Protein AF-A0A842UIV6-F1 (afdb_monomer_lite)

Secondary structure (DSSP, 8-state):
--------HHHHHHHHHHHHHHHHHHHT-HHHHTHHHHSTT--TTHHHHHHHHHHHHHHHH--SSTT----TT-TTS-HHHHHHHHHHHHHHHHHHHHH-TT--TT---PPPPP-SSSPPPP--PPPGGGGGS----------

pLDDT: mean 80.07, std 16.46, range [37.44, 96.88]

Radius of gyration: 20.42 Å; chains: 1; bounding box: 39×42×73 Å

Foldseek 3Di:
DDDDDDDDLVVLVVLLLVLLCLLCLLFLNNVVRCCPPPCPPPPPPVPVVLVVSLVSSCVNQVDPDSPGTHDSLDPSRDLSSLVSVLQSQQSVLVSLCVVCVVDDPPRDNPDDDRRHPDDRDDDDDDDPVVVPDDPDPPDPDDD

Sequence (143 aa):
MKYEVHVTEEQLSLLTKALELWGRLCMGQIEEAALPEIFVDRLDDFAQTKEELRRLVSLMTGMDSPTASHGIRSDKVHPSGRVAWDMYKAFLHRLSWDRNPEGGVANCFDRPFPISDRPLPTIKKASDDEQSEELPERRRASY

Structure (mmCIF, N/CA/C/O backbone):
data_AF-A0A842UIV6-F1
#
_entry.id   AF-A0A842UIV6-F1
#
loop_
_atom_site.group_PDB
_atom_site.id
_atom_site.type_symbol
_atom_site.label_atom_id
_atom_site.label_alt_id
_atom_site.label_comp_id
_atom_site.label_asym_id
_atom_site.label_entity_id
_atom_site.label_seq_id
_atom_site.pdbx_PDB_ins_code
_atom_site.Cartn_x
_atom_site.Cartn_y
_atom_site.Cartn_z
_atom_site.occupancy
_atom_site.B_iso_or_equiv
_atom_site.auth_seq_id
_atom_site.auth_comp_id
_atom_site.auth_asym_id
_atom_site.auth_atom_id
_atom_site.pdbx_PDB_model_num
ATOM 1 N N . MET A 1 1 ? -10.521 -16.053 -12.249 1.00 86.88 1 MET A N 1
ATOM 2 C CA . MET A 1 1 ? -10.132 -15.285 -13.452 1.00 86.88 1 MET A CA 1
ATOM 3 C C . MET A 1 1 ? -8.826 -14.562 -13.156 1.00 86.88 1 MET A C 1
ATOM 5 O O . MET A 1 1 ? -8.625 -14.201 -12.002 1.00 86.88 1 MET A O 1
ATOM 9 N N . LYS A 1 2 ? -7.930 -14.423 -14.136 1.00 89.69 2 LYS A N 1
ATOM 10 C CA . LYS A 1 2 ? -6.656 -13.696 -14.008 1.00 89.69 2 LYS A CA 1
ATOM 11 C C . LYS A 1 2 ? -6.615 -12.605 -15.078 1.00 89.69 2 LYS A C 1
ATOM 13 O O . LYS A 1 2 ? -7.211 -12.799 -16.133 1.00 89.69 2 LYS A O 1
ATOM 18 N N . TYR A 1 3 ? -5.939 -11.503 -14.782 1.00 93.50 3 TYR A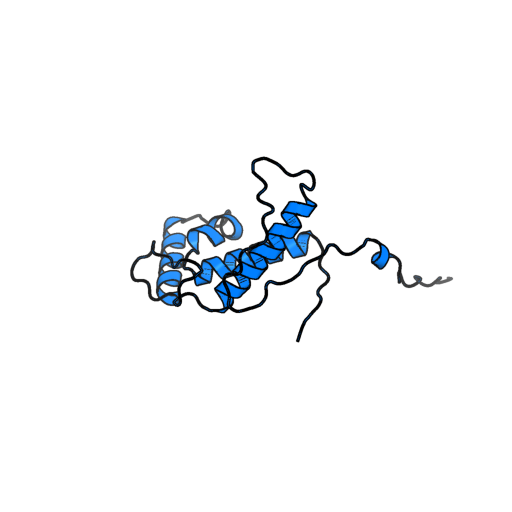 N 1
ATOM 19 C CA . TYR A 1 3 ? -5.786 -10.358 -15.675 1.00 93.50 3 TYR A CA 1
ATOM 20 C C . TYR A 1 3 ? -4.300 -10.054 -15.851 1.00 93.50 3 TYR A C 1
ATOM 22 O O . TYR A 1 3 ? -3.522 -10.264 -14.918 1.00 93.50 3 TYR A O 1
ATOM 30 N N . GLU A 1 4 ? -3.939 -9.557 -17.027 1.00 93.56 4 GLU A N 1
ATOM 31 C CA . GLU A 1 4 ? -2.611 -9.043 -17.350 1.00 93.56 4 GLU A CA 1
ATOM 32 C C . GLU A 1 4 ? -2.728 -7.546 -17.633 1.00 93.56 4 GLU A C 1
ATOM 34 O O . GLU A 1 4 ? -3.702 -7.097 -18.239 1.00 93.56 4 GLU A O 1
ATOM 39 N N . VAL A 1 5 ? -1.782 -6.768 -17.111 1.00 92.31 5 VAL A N 1
ATOM 40 C CA . VAL A 1 5 ? -1.790 -5.308 -17.204 1.00 92.31 5 VAL A CA 1
ATOM 41 C C . VAL A 1 5 ? -0.382 -4.852 -17.558 1.00 92.31 5 VAL A C 1
ATOM 43 O O . VAL A 1 5 ? 0.565 -5.170 -16.840 1.00 92.31 5 VAL A O 1
ATOM 46 N N . HIS A 1 6 ? -0.264 -4.083 -18.637 1.00 94.56 6 HIS A N 1
ATOM 47 C CA . HIS A 1 6 ? 0.986 -3.464 -19.065 1.00 94.56 6 HIS A CA 1
ATOM 48 C C . HIS A 1 6 ? 0.984 -2.009 -18.603 1.00 94.56 6 HIS A C 1
ATOM 50 O O . HIS A 1 6 ? 0.088 -1.239 -18.948 1.00 94.56 6 HIS A O 1
ATOM 56 N N . VAL A 1 7 ? 1.972 -1.650 -17.789 1.00 94.56 7 VAL A N 1
ATOM 57 C CA . VAL A 1 7 ? 2.156 -0.297 -17.261 1.00 94.56 7 VAL A CA 1
ATOM 58 C C . VAL A 1 7 ? 3.622 0.093 -17.342 1.00 94.56 7 VAL A C 1
ATOM 60 O O . VAL A 1 7 ? 4.505 -0.763 -17.275 1.00 94.56 7 VAL A O 1
ATOM 63 N N . THR A 1 8 ? 3.887 1.390 -17.460 1.00 95.25 8 THR A N 1
ATOM 64 C CA . THR A 1 8 ? 5.248 1.921 -17.338 1.00 95.25 8 THR A CA 1
ATOM 65 C C . THR A 1 8 ? 5.751 1.807 -15.894 1.00 95.25 8 THR A C 1
ATOM 67 O O . THR A 1 8 ? 4.964 1.637 -14.958 1.00 95.25 8 THR A O 1
ATOM 70 N N . GLU A 1 9 ? 7.064 1.947 -15.675 1.00 93.56 9 GLU A N 1
ATOM 71 C CA . GLU A 1 9 ? 7.630 1.986 -14.315 1.00 93.56 9 GLU A CA 1
ATOM 72 C C . GLU A 1 9 ? 7.015 3.116 -13.470 1.00 93.56 9 GLU A C 1
ATOM 74 O O . GLU A 1 9 ? 6.745 2.938 -12.279 1.00 93.56 9 GLU A O 1
ATOM 79 N N . GLU A 1 10 ? 6.757 4.272 -14.084 1.00 94.88 10 GLU A N 1
ATOM 80 C CA . GLU A 1 10 ? 6.135 5.421 -13.423 1.00 94.88 10 GLU A CA 1
ATOM 81 C C . GLU A 1 10 ? 4.709 5.093 -12.962 1.00 94.88 10 GLU A C 1
ATOM 83 O O . GLU A 1 10 ? 4.362 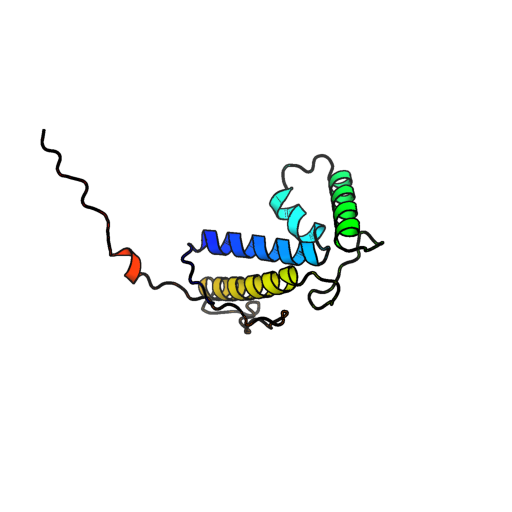5.304 -11.799 1.00 94.88 10 GLU A O 1
ATOM 88 N N . GLN A 1 11 ? 3.902 4.494 -13.841 1.00 96.44 11 GLN A N 1
ATOM 89 C CA . GLN A 1 11 ? 2.549 4.048 -13.512 1.00 96.44 11 GLN A CA 1
ATOM 90 C C . GLN A 1 11 ? 2.561 2.966 -12.424 1.00 96.44 11 GLN A C 1
ATOM 92 O O . GLN A 1 11 ? 1.762 3.028 -11.490 1.00 96.44 11 GLN A O 1
ATOM 97 N N . LEU A 1 12 ? 3.489 2.007 -12.491 1.00 95.19 12 LEU A N 1
ATOM 98 C CA . LEU A 1 12 ? 3.657 0.987 -11.455 1.00 95.19 12 LEU A CA 1
ATOM 99 C C . LEU A 1 12 ? 4.060 1.601 -10.106 1.00 95.19 12 LEU A C 1
ATOM 101 O O . LEU A 1 12 ? 3.552 1.191 -9.060 1.00 95.19 12 LEU A O 1
ATOM 105 N N . SER A 1 13 ? 4.938 2.605 -10.118 1.00 92.81 13 SER A N 1
ATOM 106 C CA . SER A 1 13 ? 5.346 3.343 -8.918 1.00 92.81 13 SER A CA 1
ATOM 107 C C . SER A 1 13 ? 4.163 4.096 -8.302 1.00 92.81 13 SER A C 1
ATOM 109 O O . SER A 1 13 ? 3.954 4.020 -7.091 1.00 92.81 13 SER A O 1
ATOM 111 N N . LEU A 1 14 ? 3.341 4.757 -9.123 1.00 93.94 14 LEU A N 1
ATOM 112 C CA . LEU A 1 14 ? 2.119 5.425 -8.671 1.00 93.94 14 LEU A CA 1
ATOM 113 C C . LEU A 1 14 ? 1.099 4.429 -8.095 1.00 93.94 14 LEU A C 1
ATOM 115 O O . LEU A 1 14 ? 0.560 4.659 -7.013 1.00 93.94 14 LEU A O 1
ATOM 119 N N . LEU A 1 15 ? 0.871 3.298 -8.772 1.00 95.19 15 LEU A N 1
ATOM 120 C CA . LEU A 1 15 ? -0.000 2.227 -8.277 1.00 95.19 15 LEU A CA 1
ATOM 121 C C . LEU A 1 15 ? 0.487 1.688 -6.930 1.00 95.19 15 LEU A C 1
ATOM 123 O O . LEU A 1 15 ? -0.318 1.480 -6.026 1.00 95.19 15 LEU A O 1
ATOM 127 N N . THR A 1 16 ? 1.798 1.506 -6.772 1.00 93.88 16 THR A N 1
ATOM 128 C CA . THR A 1 16 ? 2.412 1.040 -5.520 1.00 93.88 16 THR A CA 1
ATOM 129 C C . THR A 1 16 ? 2.089 1.989 -4.363 1.00 93.88 16 THR A C 1
ATOM 131 O O . THR A 1 16 ? 1.642 1.531 -3.312 1.00 93.88 16 THR A O 1
ATOM 134 N N . LYS A 1 17 ? 2.221 3.306 -4.572 1.00 91.50 17 LYS A N 1
ATOM 135 C CA . LYS A 1 17 ? 1.862 4.330 -3.574 1.00 91.50 17 LYS A CA 1
ATOM 136 C C . LYS A 1 17 ? 0.369 4.331 -3.246 1.00 91.50 17 LYS A C 1
ATOM 138 O O . LYS A 1 17 ? -0.007 4.348 -2.077 1.00 91.50 17 LYS A O 1
ATOM 143 N N . ALA A 1 18 ? -0.489 4.257 -4.264 1.00 92.44 18 ALA A N 1
ATOM 144 C CA . ALA A 1 18 ? -1.938 4.214 -4.075 1.00 92.44 18 ALA A CA 1
ATOM 145 C C . ALA A 1 18 ? -2.386 2.976 -3.273 1.00 92.44 18 ALA A C 1
ATOM 147 O O . ALA A 1 18 ? -3.259 3.072 -2.409 1.00 92.44 18 ALA A O 1
ATOM 148 N N . LEU A 1 19 ? -1.766 1.818 -3.523 1.00 94.94 19 LEU A N 1
ATOM 149 C CA . LEU A 1 19 ? -2.035 0.576 -2.798 1.00 94.94 19 LEU A CA 1
ATOM 150 C C . LEU A 1 19 ? -1.550 0.635 -1.344 1.00 94.94 19 LEU A C 1
ATOM 152 O O . LEU A 1 19 ? -2.269 0.177 -0.453 1.00 94.94 19 LEU A O 1
ATOM 156 N N . GLU A 1 20 ? -0.377 1.225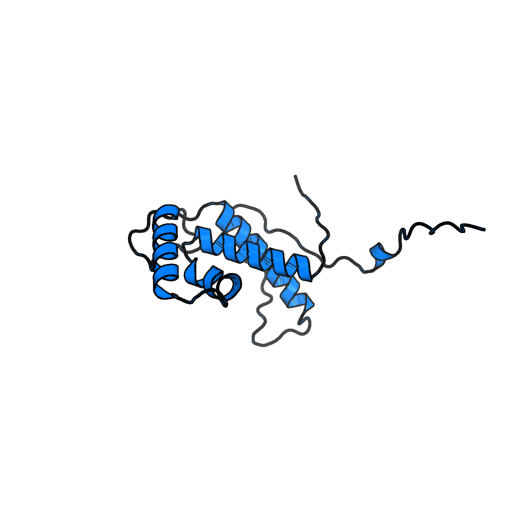 -1.088 1.00 93.06 20 GLU A N 1
ATOM 157 C CA . GLU A 1 20 ? 0.096 1.465 0.281 1.00 93.06 20 GLU A CA 1
ATOM 158 C C . GLU A 1 20 ? -0.874 2.373 1.041 1.00 93.06 20 GLU A C 1
ATOM 160 O O . GLU A 1 20 ? -1.307 2.031 2.146 1.00 93.06 20 GLU A O 1
ATOM 165 N N . LEU A 1 21 ? -1.262 3.494 0.427 1.00 90.81 21 LEU A N 1
ATOM 166 C CA . LEU A 1 21 ? -2.206 4.447 0.999 1.00 90.81 21 LEU A CA 1
ATOM 167 C C . LEU A 1 21 ? -3.536 3.775 1.345 1.00 90.81 21 LEU A C 1
ATOM 169 O O . LEU A 1 21 ? -4.038 3.941 2.455 1.00 90.81 21 LEU A O 1
ATOM 173 N N . TRP A 1 22 ? -4.088 2.979 0.428 1.00 92.06 22 TRP A N 1
ATOM 174 C CA . TRP A 1 22 ? -5.330 2.250 0.673 1.00 92.06 22 TRP A CA 1
ATOM 175 C C . TRP A 1 22 ? -5.199 1.244 1.822 1.00 92.06 22 TRP A C 1
ATOM 177 O O . TRP A 1 22 ? -6.061 1.187 2.700 1.00 92.06 22 TRP A O 1
ATOM 187 N N . GLY A 1 23 ? -4.102 0.483 1.863 1.00 93.00 23 GLY A N 1
ATOM 188 C CA . GLY A 1 23 ? -3.826 -0.438 2.964 1.00 93.00 23 GLY A CA 1
ATOM 189 C C . GLY A 1 23 ? -3.752 0.279 4.315 1.00 93.00 23 GLY A C 1
ATOM 190 O O . GLY A 1 23 ? -4.391 -0.153 5.275 1.00 93.00 23 GLY A O 1
ATOM 191 N N . ARG A 1 24 ? -3.040 1.411 4.380 1.00 90.50 24 ARG A N 1
ATOM 192 C CA . ARG A 1 24 ? -2.922 2.247 5.586 1.00 90.50 24 ARG A CA 1
ATOM 193 C C . ARG A 1 24 ? -4.242 2.878 6.000 1.00 90.50 24 ARG A C 1
ATOM 195 O O . ARG A 1 24 ? -4.559 2.876 7.187 1.00 90.50 24 ARG A O 1
ATOM 202 N N . LEU A 1 25 ? -5.047 3.333 5.047 1.00 87.88 25 LEU A N 1
ATOM 203 C CA . LEU A 1 25 ? -6.392 3.843 5.304 1.00 87.88 25 LEU A CA 1
ATOM 204 C C . LEU A 1 25 ? -7.262 2.781 5.994 1.00 87.88 25 LEU A C 1
ATOM 206 O O . LEU A 1 25 ? -7.862 3.056 7.029 1.00 87.88 25 LEU A O 1
ATOM 210 N N . CYS A 1 26 ? -7.259 1.542 5.489 1.00 90.44 26 CYS A N 1
ATOM 211 C CA . CYS A 1 26 ? -7.979 0.427 6.115 1.00 90.44 26 CYS A CA 1
ATOM 212 C C . CYS A 1 26 ? -7.438 0.033 7.504 1.00 90.44 26 CYS A C 1
ATOM 214 O O . CYS A 1 26 ? -8.150 -0.626 8.261 1.00 90.44 26 CYS A O 1
ATOM 216 N N . MET A 1 27 ? -6.199 0.404 7.840 1.00 91.25 27 MET A N 1
ATOM 217 C CA . MET A 1 27 ? -5.593 0.203 9.165 1.00 91.25 27 MET A CA 1
ATOM 218 C C . MET A 1 27 ? -5.841 1.371 10.133 1.00 91.25 27 MET A C 1
ATOM 220 O O . MET A 1 27 ? -5.507 1.257 11.312 1.00 91.25 27 MET A O 1
ATOM 224 N N . GLY A 1 28 ? -6.400 2.488 9.656 1.00 88.56 28 GLY A N 1
ATOM 225 C CA . GLY A 1 28 ? -6.507 3.735 10.418 1.00 88.56 28 GLY A CA 1
ATOM 226 C C . GLY A 1 28 ? -5.212 4.556 10.473 1.00 88.56 28 GLY A C 1
ATOM 227 O O . GLY A 1 28 ? -5.087 5.457 11.289 1.00 88.56 28 GLY A O 1
ATOM 228 N N . GLN A 1 29 ? -4.236 4.277 9.607 1.00 86.94 29 GLN A N 1
ATOM 229 C CA . GLN A 1 29 ? -2.925 4.939 9.569 1.00 86.94 29 GLN A CA 1
ATOM 230 C C . GLN A 1 29 ? -2.867 6.075 8.530 1.00 86.94 29 GLN A C 1
ATOM 232 O O . GLN A 1 29 ? -1.928 6.162 7.738 1.00 86.94 29 GLN A O 1
ATOM 237 N N . ILE A 1 30 ? -3.883 6.944 8.497 1.00 78.75 30 ILE A N 1
ATOM 238 C CA . ILE A 1 30 ? -3.981 8.014 7.485 1.00 78.75 30 ILE A CA 1
ATOM 239 C C . ILE A 1 30 ? -2.862 9.049 7.645 1.00 78.75 30 ILE A C 1
ATOM 241 O O . ILE A 1 30 ? -2.295 9.494 6.648 1.00 78.75 30 ILE A O 1
ATOM 245 N N . GLU A 1 31 ? -2.519 9.407 8.886 1.00 71.31 31 GLU A N 1
ATOM 246 C CA . GLU A 1 31 ? -1.492 10.417 9.171 1.00 71.31 31 GLU A CA 1
ATOM 247 C C . GLU A 1 31 ? -0.117 10.024 8.605 1.00 71.31 31 GLU A C 1
ATOM 249 O O . GLU A 1 31 ? 0.605 10.878 8.098 1.00 71.31 31 GLU A O 1
ATOM 254 N N . GLU A 1 32 ? 0.227 8.733 8.638 1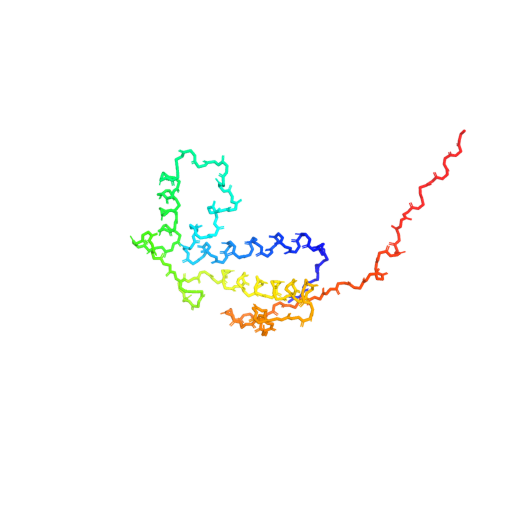.00 69.88 32 GLU A N 1
ATOM 255 C CA . GLU A 1 32 ? 1.507 8.225 8.125 1.00 69.88 32 GLU A CA 1
ATOM 256 C C . GLU A 1 32 ? 1.542 8.115 6.595 1.00 69.88 32 GLU A C 1
ATOM 258 O O . GLU A 1 32 ? 2.615 8.150 6.002 1.00 69.88 32 GLU A O 1
ATOM 263 N N . ALA A 1 33 ? 0.379 7.955 5.958 1.00 66.25 33 ALA A N 1
ATOM 264 C CA . ALA A 1 33 ? 0.267 7.650 4.533 1.00 66.25 33 ALA A CA 1
ATOM 265 C C . ALA A 1 33 ? -0.003 8.882 3.661 1.00 66.25 33 ALA A C 1
ATOM 267 O O . ALA A 1 33 ? 0.555 9.020 2.578 1.00 66.25 33 ALA A O 1
ATOM 268 N N . ALA A 1 34 ? -0.920 9.744 4.106 1.00 63.50 34 ALA A N 1
ATOM 269 C CA . ALA A 1 34 ? -1.520 10.780 3.270 1.00 63.50 34 ALA A CA 1
ATOM 270 C C . ALA A 1 34 ? -0.884 12.157 3.481 1.00 63.50 34 ALA A C 1
ATOM 272 O O . ALA A 1 34 ? -0.711 12.907 2.521 1.00 63.50 34 ALA A O 1
ATOM 273 N N . LEU A 1 35 ? -0.535 12.501 4.726 1.00 65.62 35 LEU A N 1
ATOM 274 C CA . LEU A 1 35 ? -0.059 13.844 5.074 1.00 65.62 35 LEU A CA 1
ATOM 275 C C . LEU A 1 35 ? 1.225 14.252 4.329 1.00 65.62 35 LEU A C 1
ATOM 277 O O . LEU A 1 35 ? 1.251 15.370 3.813 1.00 65.62 35 LEU A O 1
ATOM 281 N N . PRO A 1 36 ? 2.253 13.389 4.197 1.00 65.62 36 PRO A N 1
ATOM 282 C CA . PRO A 1 36 ? 3.509 13.794 3.569 1.00 65.62 36 PRO A CA 1
ATOM 283 C C . PRO A 1 36 ? 3.491 13.807 2.038 1.00 65.62 36 PRO A C 1
ATOM 285 O O . PRO A 1 36 ? 4.381 14.405 1.454 1.00 65.62 36 PRO A O 1
ATOM 288 N N . GLU A 1 37 ? 2.545 13.134 1.373 1.00 65.50 37 GLU A N 1
ATOM 289 C CA . GLU A 1 37 ? 2.516 13.084 -0.101 1.00 65.50 37 GLU A CA 1
ATOM 290 C C . GLU A 1 37 ? 1.410 13.947 -0.718 1.00 65.50 37 GLU A C 1
ATOM 292 O O . GLU A 1 37 ? 1.596 14.490 -1.802 1.00 65.50 37 GLU A O 1
ATOM 297 N N . ILE A 1 38 ? 0.261 14.091 -0.049 1.00 68.69 38 ILE A N 1
ATOM 298 C CA . ILE A 1 38 ? -0.921 14.759 -0.622 1.00 68.69 38 ILE A CA 1
ATOM 299 C C . ILE A 1 38 ? -1.058 16.199 -0.112 1.00 68.69 38 ILE A C 1
ATOM 301 O O . ILE A 1 38 ? -1.585 17.057 -0.820 1.00 68.69 38 ILE A O 1
ATOM 305 N N . PHE A 1 39 ? -0.592 16.477 1.109 1.00 66.69 39 PHE A N 1
ATOM 306 C CA . PHE A 1 39 ? -0.908 17.726 1.807 1.00 66.69 39 PHE A CA 1
ATOM 307 C C . PHE A 1 39 ? 0.272 18.695 1.977 1.00 66.69 39 PHE A C 1
ATOM 309 O O . PHE A 1 39 ? 0.051 19.767 2.526 1.00 66.69 39 PHE A O 1
ATOM 316 N N . VAL A 1 40 ? 1.478 18.388 1.476 1.00 63.12 40 VAL A N 1
ATOM 317 C CA . VAL A 1 40 ? 2.717 19.179 1.701 1.00 63.12 40 VAL A CA 1
ATOM 318 C C . VAL A 1 40 ? 2.529 20.688 1.510 1.00 63.12 40 VAL A C 1
ATOM 320 O O . VAL A 1 40 ? 2.995 21.462 2.340 1.00 63.12 40 VAL A O 1
ATOM 323 N N . ASP A 1 41 ? 1.774 21.096 0.487 1.00 62.09 41 ASP A N 1
ATOM 324 C CA . ASP A 1 41 ? 1.610 22.507 0.110 1.00 62.09 41 ASP A CA 1
ATOM 325 C C . ASP A 1 41 ? 0.303 23.151 0.615 1.00 62.09 41 ASP A C 1
ATOM 327 O O . ASP A 1 41 ? -0.013 24.278 0.243 1.00 62.09 41 ASP A O 1
ATOM 331 N N . ARG A 1 42 ? -0.511 22.438 1.411 1.00 61.25 42 ARG A N 1
ATOM 332 C CA . ARG A 1 42 ? -1.856 22.893 1.837 1.00 61.25 42 ARG A CA 1
ATOM 333 C C . ARG A 1 42 ? -2.047 22.964 3.350 1.00 61.25 42 ARG A C 1
ATOM 335 O O . ARG A 1 42 ? -3.173 23.106 3.821 1.00 61.25 42 ARG A O 1
ATOM 342 N N . LEU A 1 43 ? -0.972 22.837 4.120 1.00 60.56 43 LEU A N 1
ATOM 343 C CA . LEU A 1 43 ? -1.031 22.763 5.580 1.00 60.56 43 LEU A CA 1
ATOM 344 C C . LEU A 1 43 ? -0.809 24.140 6.214 1.00 60.56 43 LEU A C 1
ATOM 346 O O . LEU A 1 43 ? 0.065 24.297 7.062 1.00 60.56 43 LEU A O 1
ATOM 350 N N . ASP A 1 44 ? -1.627 25.125 5.833 1.00 64.50 44 ASP A N 1
ATOM 351 C CA . ASP A 1 44 ? -1.683 26.410 6.549 1.00 64.50 44 ASP A CA 1
ATOM 352 C C . ASP A 1 44 ? -2.183 26.208 7.996 1.00 64.50 44 ASP A C 1
ATOM 354 O O . ASP A 1 44 ? -1.763 26.918 8.909 1.00 64.50 44 ASP A O 1
ATOM 358 N N . ASP A 1 45 ? -3.012 25.177 8.228 1.00 71.81 45 ASP A N 1
ATOM 359 C CA . ASP A 1 45 ? -3.384 24.678 9.557 1.00 71.81 45 ASP A CA 1
ATOM 360 C C . ASP A 1 45 ? -3.233 23.146 9.637 1.00 71.81 45 ASP A C 1
ATOM 362 O O . ASP A 1 45 ? -4.162 22.348 9.441 1.00 71.81 45 ASP A O 1
ATOM 366 N N . PHE A 1 46 ? -1.998 22.725 9.919 1.00 74.19 46 PHE A N 1
ATOM 367 C CA . PHE A 1 46 ? -1.646 21.322 10.131 1.00 74.19 46 PHE A CA 1
ATOM 368 C C . PHE A 1 46 ? -2.459 20.674 11.260 1.00 74.19 46 PHE A C 1
ATOM 370 O O . PHE A 1 46 ? -2.802 19.493 11.180 1.00 74.19 46 PHE A O 1
ATOM 377 N N . ALA A 1 47 ? -2.780 21.432 12.312 1.00 76.38 47 ALA A N 1
ATOM 378 C CA . ALA A 1 47 ? -3.471 20.912 13.484 1.00 76.38 47 ALA A CA 1
ATOM 379 C C . ALA A 1 47 ? -4.937 20.595 13.171 1.00 76.38 47 ALA A C 1
ATOM 381 O O . ALA A 1 47 ? -5.407 19.506 13.511 1.00 76.38 47 ALA A O 1
ATOM 382 N N . GLN A 1 48 ? -5.631 21.493 12.468 1.00 80.25 48 GLN A N 1
ATOM 383 C CA . GLN A 1 48 ? -7.011 21.266 12.042 1.00 80.25 48 GLN A CA 1
ATOM 384 C C . GLN A 1 48 ? -7.114 20.086 11.070 1.00 80.25 48 GLN A C 1
ATOM 386 O O . GLN A 1 48 ? -7.960 19.210 11.247 1.00 80.25 48 GLN A O 1
ATOM 391 N N . THR A 1 49 ? -6.218 20.014 10.082 1.00 78.69 49 THR A N 1
ATOM 392 C CA . THR A 1 49 ? -6.202 18.909 9.107 1.00 78.69 49 THR A CA 1
ATOM 393 C C . THR A 1 49 ? -6.004 17.564 9.802 1.00 78.69 49 THR A C 1
ATOM 395 O O . THR A 1 49 ? -6.697 16.590 9.509 1.00 78.69 49 THR A O 1
ATOM 398 N N . LYS A 1 50 ? -5.086 17.514 10.772 1.00 77.06 50 LYS A N 1
ATOM 399 C CA . LYS A 1 50 ? -4.831 16.316 11.568 1.00 77.06 50 LYS A CA 1
ATOM 400 C C . LYS A 1 50 ? -6.067 15.882 12.360 1.00 77.06 50 LYS A C 1
ATOM 402 O O . LYS A 1 50 ? -6.381 14.696 12.393 1.00 77.06 50 LYS A O 1
ATOM 407 N N . GLU A 1 51 ? -6.784 16.826 12.960 1.00 81.06 51 GLU A N 1
ATOM 408 C CA . GLU A 1 51 ? -8.003 16.537 13.718 1.00 81.06 51 GLU A CA 1
ATOM 409 C C . GLU A 1 51 ? -9.130 15.979 12.836 1.00 81.06 51 GLU A C 1
ATOM 411 O O . GLU A 1 51 ? -9.758 14.982 13.194 1.00 81.06 51 GLU A O 1
ATOM 416 N N . GLU A 1 52 ? -9.345 16.544 11.647 1.00 83.69 52 GLU A N 1
ATOM 417 C CA . GLU A 1 52 ? -10.358 16.021 10.721 1.00 83.69 52 GLU A CA 1
ATOM 418 C C . GLU A 1 52 ? -9.997 14.622 10.196 1.00 83.69 52 GLU A C 1
ATOM 420 O O . GLU A 1 52 ? -10.860 13.743 10.110 1.00 83.69 52 GLU A O 1
ATOM 425 N N . LEU A 1 53 ? -8.713 14.356 9.925 1.00 79.94 53 LEU A N 1
ATOM 426 C CA . LEU A 1 53 ? -8.265 13.016 9.533 1.00 79.94 53 LEU A CA 1
ATOM 427 C C . LEU A 1 53 ? -8.465 11.995 10.657 1.00 79.94 53 LEU A C 1
ATOM 429 O O . LEU A 1 53 ? -8.866 10.865 10.390 1.00 79.94 53 LEU A O 1
ATOM 433 N N . ARG A 1 54 ? -8.246 12.384 11.916 1.00 79.00 54 ARG A N 1
ATOM 434 C CA . ARG A 1 54 ? -8.491 11.516 13.079 1.00 79.00 54 ARG A CA 1
ATOM 435 C C . ARG A 1 54 ? -9.958 11.161 13.241 1.00 79.00 54 ARG A C 1
ATOM 437 O O . ARG A 1 54 ? -10.277 10.002 13.506 1.00 79.00 54 ARG A O 1
ATOM 444 N N . ARG A 1 55 ? -10.855 12.130 13.047 1.00 83.81 55 ARG A N 1
ATOM 445 C CA . ARG A 1 55 ? -12.302 11.872 13.042 1.00 83.81 55 ARG A CA 1
ATOM 446 C C . ARG A 1 55 ? -12.679 10.893 11.940 1.00 83.81 55 ARG A C 1
ATOM 448 O O . ARG A 1 55 ? -13.429 9.955 12.198 1.00 83.81 55 ARG A O 1
ATOM 455 N N . LEU A 1 56 ? -12.118 11.062 10.742 1.00 82.62 56 LEU A N 1
ATOM 456 C CA . LEU A 1 56 ? -12.331 10.129 9.639 1.00 82.62 56 LEU A CA 1
ATOM 457 C C . LEU A 1 56 ? -11.845 8.714 9.986 1.00 82.62 56 LEU A C 1
ATOM 459 O O . LEU A 1 56 ? -12.585 7.759 9.763 1.00 82.62 56 LEU A O 1
ATOM 463 N N . VAL A 1 57 ? -10.649 8.571 10.574 1.00 81.25 57 VAL A N 1
ATOM 464 C CA . VAL A 1 57 ? -10.139 7.270 11.045 1.00 81.25 57 VAL A CA 1
ATOM 465 C C . VAL A 1 57 ? -11.115 6.638 12.030 1.00 81.25 57 VAL A C 1
ATOM 467 O O . VAL A 1 57 ? -11.544 5.509 11.806 1.00 81.25 57 VAL A O 1
ATOM 470 N N . SER A 1 58 ? -11.515 7.373 13.072 1.00 83.25 58 SER A N 1
ATOM 471 C CA . SER A 1 58 ? -12.441 6.878 14.095 1.00 83.25 58 SER A CA 1
ATOM 472 C C . SER A 1 58 ? -13.759 6.383 13.488 1.00 83.25 58 SER A C 1
ATOM 474 O O . SER A 1 58 ? -14.208 5.285 13.815 1.00 83.25 58 SER A O 1
ATOM 476 N N . LEU A 1 59 ? -14.327 7.124 12.528 1.00 84.12 59 LEU A N 1
ATOM 477 C CA . LEU A 1 59 ? -15.538 6.726 11.802 1.00 84.12 59 LEU A CA 1
ATOM 478 C C . LEU A 1 59 ? -15.337 5.469 10.946 1.00 84.12 59 LEU A C 1
ATOM 480 O O . LEU A 1 59 ? -16.218 4.613 10.894 1.00 84.12 59 LEU A O 1
ATOM 484 N N . MET A 1 60 ? -14.198 5.352 10.262 1.00 80.38 60 MET A N 1
ATOM 485 C CA . MET A 1 60 ? -13.921 4.231 9.362 1.00 80.38 60 MET A CA 1
ATOM 486 C C . MET A 1 60 ? -13.602 2.932 10.100 1.00 80.38 60 MET A C 1
ATOM 488 O O . MET A 1 60 ? -13.909 1.852 9.597 1.00 80.38 60 MET A O 1
ATOM 492 N N . THR A 1 61 ? -12.965 3.021 11.267 1.00 79.69 61 THR A N 1
ATOM 493 C CA . THR A 1 61 ? -12.447 1.851 11.986 1.00 79.69 61 THR A CA 1
ATOM 494 C C . THR A 1 61 ? -13.194 1.547 13.282 1.00 79.69 61 THR A C 1
ATOM 496 O O . THR A 1 61 ? -12.952 0.504 13.885 1.00 79.69 61 THR A O 1
ATOM 499 N N . GLY A 1 62 ? -14.058 2.452 13.752 1.00 83.50 62 GLY A N 1
ATOM 500 C CA . GLY A 1 62 ? -14.734 2.342 15.047 1.00 83.50 62 GLY A CA 1
ATOM 501 C C . GLY A 1 62 ? -13.775 2.407 16.239 1.00 83.50 62 GLY A C 1
ATOM 502 O O . GLY A 1 62 ? -14.038 1.795 17.270 1.00 83.50 62 GLY A O 1
ATOM 503 N N . MET A 1 63 ? -12.623 3.070 16.085 1.00 83.25 63 MET A N 1
ATOM 504 C CA . MET A 1 63 ? -11.643 3.221 17.165 1.00 83.25 63 MET A CA 1
ATOM 505 C C . MET A 1 63 ? -11.884 4.529 17.921 1.00 83.25 63 MET A C 1
ATOM 507 O O . MET A 1 63 ? -11.964 5.593 17.311 1.00 83.25 63 MET A O 1
ATOM 511 N N . ASP A 1 64 ? -11.935 4.448 19.252 1.00 73.31 64 ASP A N 1
ATOM 512 C CA . ASP A 1 64 ? -12.153 5.611 20.128 1.00 73.31 64 ASP A CA 1
ATOM 513 C C . ASP A 1 64 ? -10.895 6.479 20.294 1.00 73.31 64 ASP A C 1
ATOM 515 O O . ASP A 1 64 ? -10.977 7.641 20.688 1.00 73.31 64 ASP A O 1
ATOM 519 N N . SER A 1 65 ? -9.715 5.918 20.008 1.00 75.75 65 SER A N 1
ATOM 520 C CA . SER A 1 65 ? -8.446 6.637 20.111 1.00 75.75 65 SER A CA 1
ATOM 521 C C . SER A 1 65 ? -7.978 7.134 18.740 1.00 75.75 65 SER A C 1
ATOM 523 O O . SER A 1 65 ? -7.804 6.317 17.832 1.00 75.75 65 SER A O 1
ATOM 525 N N . PRO A 1 66 ? -7.664 8.435 18.601 1.00 64.06 66 PRO A N 1
ATOM 526 C CA . PRO A 1 66 ? -7.186 9.029 17.353 1.00 64.06 66 PRO A CA 1
ATOM 527 C C . PRO A 1 66 ? -5.776 8.574 16.948 1.00 64.06 66 PRO A C 1
ATOM 529 O O . PRO A 1 66 ? -5.333 8.868 15.843 1.00 64.06 66 PRO A O 1
ATOM 532 N N . THR A 1 67 ? -5.048 7.894 17.837 1.00 73.94 67 THR A N 1
ATOM 533 C CA . THR A 1 67 ? -3.701 7.359 17.571 1.00 73.94 67 THR A CA 1
ATOM 534 C C . THR A 1 67 ? -3.676 5.838 17.472 1.00 73.94 67 THR A C 1
ATOM 536 O O . THR A 1 67 ? -2.614 5.251 17.258 1.00 73.94 67 THR A O 1
ATOM 539 N N . ALA A 1 68 ? -4.822 5.176 17.655 1.00 82.94 68 ALA A N 1
ATOM 540 C CA . ALA A 1 68 ? -4.899 3.735 17.507 1.00 82.94 68 ALA A CA 1
ATOM 541 C C . ALA A 1 68 ? -4.926 3.349 16.026 1.00 82.94 68 ALA A C 1
ATOM 543 O O . ALA A 1 68 ? -5.524 4.018 15.187 1.00 82.94 68 ALA A O 1
ATOM 544 N N . SER A 1 69 ? -4.279 2.230 15.724 1.00 88.12 69 SER A N 1
ATOM 545 C CA . SER A 1 69 ? -4.338 1.581 14.421 1.00 88.12 69 SER A CA 1
ATOM 546 C C . SER A 1 69 ? -4.490 0.079 14.594 1.00 88.12 69 SER A C 1
ATOM 548 O O . SER A 1 69 ? -4.131 -0.498 15.627 1.00 88.12 69 SER A O 1
ATOM 550 N N . HIS A 1 70 ? -5.040 -0.569 13.577 1.00 90.88 70 HIS A N 1
ATOM 551 C CA . HIS A 1 70 ? -5.027 -2.018 13.490 1.00 90.88 70 HIS A CA 1
ATOM 552 C C . HIS A 1 70 ? -3.770 -2.479 12.762 1.00 90.88 70 HIS A C 1
ATOM 554 O O . HIS A 1 70 ? -3.394 -1.925 11.733 1.00 90.88 70 HIS A O 1
ATOM 560 N N . GLY A 1 71 ? -3.140 -3.545 13.257 1.00 92.06 71 GLY A N 1
ATOM 561 C CA . GLY A 1 71 ? -2.145 -4.250 12.455 1.00 92.06 71 GLY A CA 1
ATOM 562 C C . GLY A 1 71 ? -2.806 -4.856 11.215 1.00 92.06 71 GLY A C 1
ATOM 563 O O . GLY A 1 71 ? -3.944 -5.317 11.289 1.00 92.06 71 GLY A O 1
ATOM 564 N N . ILE A 1 72 ? -2.082 -4.928 10.094 1.00 93.56 72 ILE A N 1
ATOM 565 C CA . ILE A 1 72 ? -2.632 -5.375 8.799 1.00 93.56 72 ILE A CA 1
ATOM 566 C C . ILE A 1 72 ? -3.299 -6.768 8.840 1.00 93.56 72 ILE A C 1
ATOM 568 O O . ILE A 1 72 ? -4.189 -7.065 8.049 1.00 93.56 72 ILE A O 1
ATOM 572 N N . ARG A 1 73 ? -2.910 -7.629 9.788 1.00 93.12 73 ARG A N 1
ATOM 573 C CA . ARG A 1 73 ? -3.490 -8.971 9.985 1.00 93.12 73 ARG A CA 1
ATOM 574 C C . ARG A 1 73 ? -4.742 -9.004 10.864 1.00 93.12 73 ARG A C 1
ATOM 576 O O . ARG A 1 73 ? -5.308 -10.077 11.037 1.00 93.12 73 ARG A O 1
ATOM 583 N N . SER A 1 74 ? -5.161 -7.881 11.445 1.00 93.50 74 SER A N 1
ATOM 584 C CA . SER A 1 74 ? -6.371 -7.843 12.264 1.00 93.50 74 SER A CA 1
ATOM 585 C C . SER A 1 74 ? -7.598 -8.164 11.413 1.00 93.50 74 SER A C 1
ATOM 587 O O . SER A 1 74 ? -7.735 -7.701 10.281 1.00 93.50 74 SER A O 1
ATOM 589 N N . ASP A 1 75 ? -8.504 -8.940 11.992 1.00 91.50 75 ASP A N 1
ATOM 590 C CA . ASP A 1 75 ? -9.849 -9.220 11.493 1.00 91.50 75 ASP A CA 1
ATOM 591 C C . ASP A 1 75 ? -10.696 -7.953 11.297 1.00 91.50 75 ASP A C 1
ATOM 593 O O . ASP A 1 75 ? -11.542 -7.922 10.405 1.00 91.50 75 ASP A O 1
ATOM 597 N N . LYS A 1 76 ? -10.409 -6.891 12.059 1.00 90.94 76 LYS A N 1
ATOM 598 C CA . LYS A 1 76 ? -11.044 -5.571 11.946 1.00 90.94 76 LYS A CA 1
ATOM 599 C C . LYS A 1 76 ? -10.625 -4.787 10.700 1.00 90.94 76 LYS A C 1
ATOM 601 O O . LYS A 1 76 ? -11.327 -3.863 10.301 1.00 90.94 76 LYS A O 1
ATOM 606 N N . VAL A 1 77 ? -9.502 -5.137 10.066 1.00 91.62 77 VAL A N 1
ATOM 607 C CA . VAL A 1 77 ? -9.085 -4.511 8.802 1.00 91.62 77 VAL A CA 1
ATOM 608 C C . VAL A 1 77 ? -9.968 -5.034 7.675 1.00 91.62 77 VAL A C 1
ATOM 610 O O . VAL A 1 77 ? -10.119 -6.248 7.497 1.00 91.62 77 VAL A O 1
ATOM 613 N N . HIS A 1 78 ? -10.517 -4.118 6.876 1.00 91.19 78 HIS A N 1
ATOM 614 C CA . HIS A 1 78 ? -11.327 -4.485 5.720 1.00 91.19 78 HIS A CA 1
ATOM 615 C C . HIS A 1 78 ? -10.530 -5.399 4.760 1.00 91.19 78 HIS A C 1
ATOM 617 O O . HIS A 1 78 ? -9.362 -5.110 4.476 1.00 91.19 78 HIS A O 1
ATOM 623 N N . PRO A 1 79 ? -11.122 -6.479 4.207 1.00 94.50 79 PRO A N 1
ATOM 624 C CA . PRO A 1 79 ? -10.395 -7.436 3.369 1.00 94.50 79 PRO A CA 1
ATOM 625 C C . PRO A 1 79 ? -9.638 -6.809 2.189 1.00 94.50 79 PRO A C 1
ATOM 627 O O . PRO A 1 79 ? -8.541 -7.260 1.860 1.00 94.50 79 PRO A O 1
ATOM 630 N N . SER A 1 80 ? -10.172 -5.739 1.584 1.00 95.00 80 SER A N 1
ATOM 631 C CA . SER A 1 80 ? -9.487 -5.026 0.493 1.00 95.00 80 SER A CA 1
ATOM 632 C C . SER A 1 80 ? -8.167 -4.386 0.921 1.00 95.00 80 SER A C 1
ATOM 634 O O . SER A 1 80 ? -7.279 -4.250 0.087 1.00 95.00 80 SER A O 1
ATOM 636 N N . GLY A 1 81 ? -8.024 -3.995 2.191 1.00 94.81 81 GLY A N 1
ATOM 637 C CA . GLY A 1 81 ? -6.779 -3.444 2.722 1.00 94.81 81 GLY A CA 1
ATOM 638 C C . GLY A 1 81 ? -5.670 -4.493 2.736 1.00 94.81 81 GLY A C 1
ATOM 639 O O . GLY A 1 81 ? -4.554 -4.213 2.309 1.00 94.81 81 GLY A O 1
ATOM 640 N N . ARG A 1 82 ? -5.998 -5.736 3.123 1.00 96.12 82 ARG A N 1
ATOM 641 C CA . ARG A 1 82 ? -5.060 -6.873 3.078 1.00 96.12 82 ARG A CA 1
ATOM 642 C C . ARG A 1 82 ? -4.653 -7.220 1.647 1.00 96.12 82 ARG A C 1
ATOM 644 O O . ARG A 1 82 ? -3.471 -7.409 1.385 1.00 96.12 82 ARG A O 1
ATOM 651 N N . VAL A 1 83 ? -5.616 -7.244 0.720 1.00 96.88 83 VAL A N 1
ATOM 652 C CA . VAL A 1 83 ? -5.339 -7.471 -0.711 1.00 96.88 83 VAL A CA 1
ATOM 653 C C . VAL A 1 83 ? -4.431 -6.378 -1.275 1.00 96.88 83 VAL A C 1
ATOM 655 O O . VAL A 1 83 ? -3.450 -6.683 -1.946 1.00 96.88 83 VAL A O 1
ATOM 658 N N . ALA A 1 84 ? -4.710 -5.108 -0.976 1.00 96.44 84 ALA A N 1
ATOM 659 C CA . ALA A 1 84 ? -3.866 -4.014 -1.440 1.00 96.44 84 ALA A CA 1
ATOM 660 C C . ALA A 1 84 ? -2.462 -4.061 -0.839 1.00 96.44 84 ALA A C 1
ATOM 662 O O . ALA A 1 84 ? -1.503 -3.775 -1.546 1.00 96.44 84 ALA A O 1
ATOM 663 N N . TRP A 1 85 ? -2.322 -4.478 0.422 1.00 96.19 85 TRP A N 1
ATOM 664 C CA . TRP A 1 85 ? -1.014 -4.653 1.050 1.00 96.19 85 TRP A CA 1
ATOM 665 C C . TRP A 1 85 ? -0.177 -5.731 0.361 1.00 96.19 85 TRP A C 1
ATOM 667 O O . TRP A 1 85 ? 1.008 -5.525 0.107 1.00 96.19 85 TRP A O 1
ATOM 677 N N . ASP A 1 86 ? -0.799 -6.855 0.007 1.00 96.62 86 ASP A N 1
ATOM 678 C CA . ASP A 1 86 ? -0.152 -7.926 -0.754 1.00 96.62 86 ASP A CA 1
ATOM 679 C C . ASP A 1 86 ? 0.301 -7.444 -2.137 1.00 96.62 86 ASP A C 1
ATOM 681 O O . ASP A 1 86 ? 1.435 -7.704 -2.548 1.00 96.62 86 ASP A O 1
ATOM 685 N N . MET A 1 87 ? -0.557 -6.691 -2.837 1.00 96.62 87 MET A N 1
ATOM 686 C CA . MET A 1 87 ? -0.214 -6.075 -4.123 1.00 96.62 87 MET A CA 1
ATOM 687 C C . MET A 1 87 ? 0.928 -5.069 -3.991 1.00 96.62 87 MET A C 1
ATOM 689 O O . MET A 1 87 ? 1.905 -5.152 -4.733 1.00 96.62 87 MET A O 1
ATOM 693 N N . TYR A 1 88 ? 0.847 -4.173 -3.009 1.00 95.38 88 TYR A N 1
ATOM 694 C CA . TYR A 1 88 ? 1.889 -3.206 -2.684 1.00 95.38 88 TYR A CA 1
ATOM 695 C C . TYR A 1 88 ? 3.237 -3.895 -2.454 1.00 95.38 88 TYR A C 1
ATOM 697 O O . TYR A 1 88 ? 4.229 -3.526 -3.079 1.00 95.38 88 TYR A O 1
ATOM 705 N N . LYS A 1 89 ? 3.282 -4.933 -1.608 1.00 94.38 89 LYS A N 1
ATOM 706 C CA . LYS A 1 89 ? 4.528 -5.648 -1.309 1.00 94.38 89 LYS A CA 1
ATOM 707 C C . LYS A 1 89 ? 5.097 -6.358 -2.533 1.00 94.38 89 LYS A C 1
ATOM 709 O O . LYS A 1 89 ? 6.310 -6.331 -2.718 1.00 94.38 89 LYS A O 1
ATOM 714 N N . ALA A 1 90 ? 4.254 -6.953 -3.376 1.00 93.94 90 ALA A N 1
ATOM 715 C CA . ALA A 1 90 ? 4.699 -7.577 -4.619 1.00 93.94 90 ALA A CA 1
ATOM 716 C C . ALA A 1 90 ? 5.280 -6.562 -5.615 1.00 93.94 90 ALA A C 1
ATOM 718 O O . ALA A 1 90 ? 6.324 -6.818 -6.216 1.00 93.94 90 ALA A O 1
ATOM 719 N N . PHE A 1 91 ? 4.634 -5.407 -5.777 1.00 94.38 91 PHE A N 1
ATOM 720 C CA . PHE A 1 91 ? 5.079 -4.383 -6.723 1.00 94.38 91 PHE A CA 1
ATOM 721 C C . PHE A 1 91 ? 6.344 -3.685 -6.233 1.00 94.38 91 PHE A C 1
ATOM 723 O O . PHE A 1 91 ? 7.302 -3.551 -6.993 1.00 94.38 91 PHE A O 1
ATOM 730 N N . LEU A 1 92 ? 6.386 -3.330 -4.946 1.00 91.81 92 LEU A N 1
ATOM 731 C CA . LEU A 1 92 ? 7.568 -2.759 -4.312 1.00 91.81 92 LEU A CA 1
ATOM 732 C C . LEU A 1 92 ? 8.765 -3.705 -4.431 1.00 91.81 92 LEU A C 1
ATOM 734 O O . LEU A 1 92 ? 9.839 -3.269 -4.825 1.00 91.81 92 LEU A O 1
ATOM 738 N N . HIS A 1 93 ? 8.573 -5.000 -4.157 1.00 91.44 93 HIS A N 1
ATOM 739 C CA . HIS A 1 93 ? 9.629 -6.009 -4.281 1.00 91.44 93 HIS A CA 1
ATOM 740 C C . HIS A 1 93 ? 10.238 -6.042 -5.687 1.00 91.44 93 HIS A C 1
ATOM 742 O O . HIS A 1 93 ? 11.461 -6.040 -5.826 1.00 91.44 93 HIS A O 1
ATOM 748 N N . ARG A 1 94 ? 9.402 -6.007 -6.731 1.00 91.12 94 ARG A N 1
ATOM 749 C CA . ARG A 1 94 ? 9.863 -5.967 -8.125 1.00 91.12 94 ARG A CA 1
ATOM 750 C C . ARG A 1 94 ? 10.615 -4.679 -8.449 1.00 91.12 94 ARG A C 1
ATOM 752 O O . ARG A 1 94 ? 11.726 -4.762 -8.962 1.00 91.12 94 ARG A O 1
ATOM 759 N N . LEU A 1 95 ? 10.056 -3.521 -8.095 1.00 90.62 95 LEU A N 1
ATOM 760 C CA . LEU A 1 95 ? 10.701 -2.220 -8.306 1.00 90.62 95 LEU A CA 1
ATOM 761 C C . LEU A 1 95 ? 12.057 -2.133 -7.593 1.00 90.62 95 LEU A C 1
ATOM 763 O O . LEU A 1 95 ? 13.022 -1.628 -8.161 1.00 90.62 95 LEU A O 1
ATOM 767 N N . SER A 1 96 ? 12.159 -2.651 -6.367 1.00 88.50 96 SER A N 1
ATOM 768 C CA . SER A 1 96 ? 13.421 -2.709 -5.625 1.00 88.50 96 SER A CA 1
ATOM 769 C C . SER A 1 96 ? 14.468 -3.559 -6.346 1.00 88.50 96 SER A C 1
ATOM 771 O O . SER A 1 96 ? 15.614 -3.126 -6.456 1.00 88.50 96 SER A O 1
ATOM 773 N N . TRP A 1 97 ? 14.077 -4.726 -6.871 1.00 87.56 97 TRP A N 1
ATOM 774 C CA . TRP A 1 97 ? 14.957 -5.575 -7.679 1.00 87.56 97 TRP A CA 1
ATOM 775 C C . TRP A 1 97 ? 15.389 -4.920 -8.991 1.00 87.56 97 TRP A C 1
ATOM 777 O O . TRP A 1 97 ? 16.534 -5.084 -9.394 1.00 87.56 97 TRP A O 1
ATOM 787 N N . ASP A 1 98 ? 14.487 -4.207 -9.667 1.00 87.94 98 ASP A N 1
ATOM 788 C CA . ASP A 1 98 ? 14.805 -3.527 -10.928 1.00 87.94 98 ASP A CA 1
ATOM 789 C C . ASP A 1 98 ? 15.782 -2.364 -10.722 1.00 87.94 98 ASP A C 1
ATOM 791 O O . ASP A 1 98 ? 16.652 -2.140 -11.559 1.00 87.94 98 ASP A O 1
ATOM 795 N N . ARG A 1 99 ? 15.662 -1.647 -9.598 1.00 86.88 99 ARG A N 1
ATOM 796 C CA . ARG A 1 99 ? 16.492 -0.473 -9.293 1.00 86.88 99 ARG A CA 1
ATOM 797 C C . ARG A 1 99 ? 17.866 -0.811 -8.721 1.00 86.88 99 ARG A C 1
ATOM 799 O O . ARG A 1 99 ? 18.783 -0.027 -8.918 1.00 86.88 99 ARG A O 1
ATOM 806 N N . ASN A 1 100 ? 17.997 -1.919 -7.992 1.00 85.19 100 ASN A N 1
ATOM 807 C CA . ASN A 1 100 ? 19.247 -2.308 -7.323 1.00 85.19 100 ASN A CA 1
ATOM 808 C C . ASN A 1 100 ? 19.488 -3.824 -7.465 1.00 85.19 100 ASN A C 1
ATOM 810 O O . ASN A 1 100 ? 19.434 -4.551 -6.467 1.00 85.19 100 ASN A O 1
ATOM 814 N N . PRO A 1 101 ? 19.692 -4.342 -8.689 1.00 82.50 101 PRO A N 1
ATOM 815 C CA . PRO A 1 101 ? 19.812 -5.781 -8.940 1.00 82.50 101 PRO A CA 1
ATOM 816 C C . PRO A 1 101 ? 21.014 -6.442 -8.243 1.00 82.50 101 PRO A C 1
ATOM 818 O O . PRO A 1 101 ? 20.988 -7.641 -7.975 1.00 82.50 101 PRO A O 1
ATOM 821 N N . GLU A 1 102 ? 22.061 -5.678 -7.939 1.00 80.50 102 GLU A N 1
ATOM 822 C CA . GLU A 1 102 ? 23.263 -6.107 -7.216 1.00 80.50 102 GLU A CA 1
ATOM 823 C C . GLU A 1 102 ? 23.028 -6.346 -5.718 1.00 80.50 102 GLU A C 1
ATOM 825 O O . GLU A 1 102 ? 23.787 -7.061 -5.061 1.00 80.50 102 GLU A O 1
ATOM 830 N N . GLY A 1 103 ? 21.958 -5.765 -5.181 1.00 72.69 103 GLY A N 1
ATOM 831 C CA . GLY A 1 103 ? 21.577 -5.854 -3.785 1.00 72.69 103 GLY A CA 1
ATOM 832 C C . GLY A 1 103 ? 22.380 -5.008 -2.800 1.00 72.69 103 GLY A C 1
ATOM 833 O O . GLY A 1 103 ? 23.003 -4.023 -3.169 1.00 72.69 103 GLY A O 1
ATOM 834 N N . GLY A 1 104 ? 22.256 -5.295 -1.498 1.00 63.75 104 GLY A N 1
ATOM 835 C CA . GLY A 1 104 ? 22.903 -4.495 -0.452 1.00 63.75 104 GLY A CA 1
ATOM 836 C C . GLY A 1 104 ? 22.375 -4.753 0.960 1.00 63.75 104 GLY A C 1
ATOM 837 O O . GLY A 1 104 ? 21.337 -5.382 1.144 1.00 63.75 104 GLY A O 1
ATOM 838 N N . VAL A 1 105 ? 23.081 -4.223 1.965 1.00 56.88 105 VAL A N 1
ATOM 839 C CA . VAL A 1 105 ? 22.805 -4.431 3.407 1.00 56.88 105 VAL A CA 1
ATOM 840 C C . VAL A 1 105 ? 21.406 -3.945 3.832 1.00 56.88 105 VAL A C 1
ATOM 842 O O . VAL A 1 105 ? 20.864 -4.437 4.816 1.00 56.88 105 VAL A O 1
ATOM 845 N N . ALA A 1 106 ? 20.793 -3.030 3.072 1.00 57.69 106 ALA A N 1
ATOM 846 C CA . ALA A 1 106 ? 19.437 -2.520 3.307 1.00 57.69 106 ALA A CA 1
ATOM 847 C C . ALA A 1 106 ? 18.380 -3.049 2.314 1.00 57.69 106 ALA A C 1
ATOM 849 O O . ALA A 1 106 ? 17.203 -2.710 2.434 1.00 57.69 106 ALA A O 1
ATOM 850 N N . ASN A 1 107 ? 18.768 -3.883 1.345 1.00 57.31 107 ASN A N 1
ATOM 851 C CA . ASN A 1 107 ? 17.854 -4.381 0.323 1.00 57.31 107 ASN A CA 1
ATOM 852 C C . ASN A 1 107 ? 17.331 -5.771 0.717 1.00 57.31 107 ASN A C 1
ATOM 854 O O . ASN A 1 107 ? 17.915 -6.800 0.383 1.00 57.31 107 ASN A O 1
ATOM 858 N N . CYS A 1 108 ? 16.221 -5.806 1.459 1.00 53.94 108 CYS A N 1
ATOM 859 C CA . CYS A 1 108 ? 15.521 -7.054 1.771 1.00 53.94 108 CYS A CA 1
ATOM 860 C C . CYS A 1 108 ? 14.725 -7.534 0.548 1.00 53.94 108 CYS A C 1
ATOM 862 O O . CYS A 1 108 ? 13.583 -7.131 0.336 1.00 53.94 108 CYS A O 1
ATOM 864 N N . PHE A 1 109 ? 15.335 -8.413 -0.247 1.00 72.06 109 PHE A N 1
ATOM 865 C CA . PHE A 1 109 ? 14.714 -9.048 -1.415 1.00 72.06 109 PHE A CA 1
ATOM 866 C C . PHE A 1 109 ? 13.946 -10.331 -1.104 1.00 72.06 109 PHE A C 1
ATOM 868 O O . PHE A 1 109 ? 13.596 -11.084 -2.024 1.00 72.06 109 PHE A O 1
ATOM 875 N N . ASP A 1 110 ? 13.691 -10.608 0.171 1.00 80.06 110 ASP A N 1
ATOM 876 C CA . ASP A 1 110 ? 12.861 -11.737 0.554 1.00 80.06 110 ASP A CA 1
ATOM 877 C C . ASP A 1 110 ? 11.504 -11.652 -0.133 1.00 80.06 110 ASP A C 1
ATOM 879 O O . ASP A 1 110 ? 10.959 -10.572 -0.389 1.00 80.06 110 ASP A O 1
ATOM 883 N N . ARG A 1 111 ? 10.960 -12.823 -0.471 1.00 84.19 111 ARG A N 1
ATOM 884 C CA . ARG A 1 111 ? 9.646 -12.871 -1.100 1.00 84.19 111 ARG A CA 1
ATOM 885 C C . ARG A 1 111 ? 8.620 -12.221 -0.167 1.00 84.19 111 ARG A C 1
ATOM 887 O O . ARG A 1 111 ? 8.640 -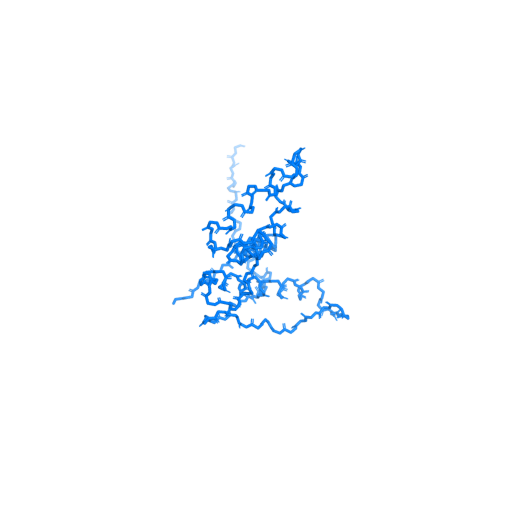12.509 1.032 1.00 84.19 111 ARG A O 1
ATOM 894 N N . PRO A 1 112 ? 7.703 -11.401 -0.709 1.00 89.38 112 PRO A N 1
ATOM 895 C CA . PRO A 1 112 ? 6.600 -10.855 0.062 1.00 89.38 112 PRO A CA 1
ATOM 896 C C . PRO A 1 112 ? 5.883 -11.948 0.851 1.00 89.38 112 PRO A C 1
ATOM 898 O O . PRO A 1 112 ? 5.565 -13.008 0.309 1.00 89.38 112 PRO A O 1
ATOM 901 N N . PHE A 1 113 ? 5.625 -11.687 2.129 1.00 89.12 113 PHE A N 1
ATOM 902 C CA . PHE A 1 113 ? 4.818 -12.581 2.945 1.00 89.12 113 PHE A CA 1
ATOM 903 C C . PHE A 1 113 ? 3.329 -12.279 2.705 1.00 89.12 113 PHE A C 1
ATOM 905 O O . PHE A 1 113 ? 2.934 -11.130 2.914 1.00 89.12 113 PHE A O 1
ATOM 912 N N . PRO A 1 114 ? 2.499 -13.266 2.313 1.00 93.44 114 PRO A N 1
ATOM 913 C CA . PRO A 1 114 ? 1.073 -13.050 2.073 1.00 93.44 114 PRO A CA 1
ATOM 914 C C . PRO A 1 114 ? 0.332 -12.701 3.365 1.00 93.44 114 PRO A C 1
ATOM 916 O O . PRO A 1 114 ? 0.478 -13.372 4.388 1.00 93.44 114 PRO A O 1
ATOM 919 N N . ILE A 1 115 ? -0.476 -11.650 3.322 1.00 94.44 115 ILE A N 1
ATOM 920 C CA . ILE A 1 115 ? -1.299 -11.183 4.436 1.00 94.44 115 ILE A CA 1
ATOM 921 C C . ILE A 1 115 ? -2.770 -11.538 4.232 1.00 94.44 115 ILE A C 1
ATOM 923 O O . ILE A 1 115 ? -3.463 -11.839 5.206 1.00 94.44 115 ILE A O 1
ATOM 927 N N . SER A 1 116 ? -3.262 -11.485 2.996 1.00 93.94 116 SER A N 1
ATOM 928 C CA . SER A 1 116 ? -4.620 -11.912 2.672 1.00 93.94 116 SER A CA 1
ATOM 929 C C . SER A 1 116 ? -4.717 -13.432 2.502 1.00 93.94 116 SER A C 1
ATOM 931 O O . SER A 1 116 ? -3.726 -14.155 2.442 1.00 93.94 116 SER A O 1
ATOM 933 N N . ASP A 1 117 ? -5.950 -13.920 2.401 1.00 92.94 117 ASP A N 1
ATOM 934 C CA . ASP A 1 117 ? -6.285 -15.293 2.017 1.00 92.94 117 ASP A CA 1
ATOM 935 C C . ASP A 1 117 ? -6.184 -15.525 0.495 1.00 92.94 117 ASP A C 1
ATOM 937 O O . ASP A 1 117 ? -6.530 -16.596 -0.010 1.00 92.94 117 ASP A O 1
ATOM 941 N N . ARG A 1 118 ? -5.747 -14.511 -0.261 1.00 91.25 118 ARG A N 1
ATOM 942 C CA . ARG A 1 118 ? -5.636 -14.542 -1.718 1.00 91.25 118 ARG A CA 1
ATOM 943 C C . ARG A 1 118 ? -4.205 -14.878 -2.138 1.00 91.25 118 ARG A C 1
ATOM 945 O O . ARG A 1 118 ? -3.256 -14.574 -1.419 1.00 91.25 118 ARG A O 1
ATOM 952 N N . PRO A 1 119 ? -4.019 -15.504 -3.312 1.00 92.31 119 PRO A N 1
ATOM 953 C CA . PRO A 1 119 ? -2.679 -15.706 -3.845 1.00 92.31 119 PRO A CA 1
ATOM 954 C C . PRO A 1 119 ? -1.999 -14.354 -4.094 1.00 92.31 119 PRO A C 1
ATOM 956 O O . PRO A 1 119 ? -2.633 -13.430 -4.608 1.00 92.31 119 PRO A O 1
ATOM 959 N N . LEU A 1 120 ? -0.702 -14.265 -3.784 1.00 93.25 120 LEU A N 1
ATOM 960 C CA . LEU A 1 120 ? 0.096 -13.081 -4.103 1.00 93.25 120 LEU A CA 1
ATOM 961 C C . LEU A 1 120 ? 0.057 -12.796 -5.611 1.00 93.25 120 LEU A C 1
ATOM 963 O O . LEU A 1 120 ? 0.167 -13.733 -6.414 1.00 93.25 120 LEU A O 1
ATOM 967 N N . PRO A 1 121 ? -0.061 -11.522 -6.013 1.00 93.25 121 PRO A N 1
ATOM 968 C CA . PRO A 1 121 ? 0.025 -11.162 -7.415 1.00 93.25 121 PRO A CA 1
ATOM 969 C C . PRO A 1 121 ? 1.441 -11.398 -7.937 1.00 93.25 121 PRO A C 1
ATOM 971 O O . PRO A 1 121 ? 2.438 -11.264 -7.227 1.00 93.25 121 PRO A O 1
ATOM 974 N N . THR A 1 122 ? 1.516 -11.746 -9.214 1.00 92.00 122 THR A N 1
ATOM 975 C CA . THR A 1 122 ? 2.774 -11.937 -9.929 1.00 92.00 122 THR A CA 1
ATOM 976 C C . THR A 1 122 ? 3.042 -10.732 -10.809 1.00 92.00 122 THR A C 1
ATOM 978 O O . THR A 1 122 ? 2.140 -10.282 -11.509 1.00 92.00 122 THR A O 1
ATOM 981 N N . ILE A 1 123 ? 4.284 -10.265 -10.828 1.00 92.06 123 ILE A N 1
ATOM 982 C CA . ILE A 1 123 ? 4.731 -9.177 -11.691 1.00 92.06 123 ILE A CA 1
ATOM 983 C C . ILE A 1 123 ? 6.056 -9.557 -12.348 1.00 92.06 123 ILE A C 1
ATOM 985 O O . ILE A 1 123 ? 6.894 -10.235 -11.746 1.00 92.06 123 ILE A O 1
ATOM 989 N N . LYS A 1 124 ? 6.225 -9.152 -13.605 1.00 91.38 124 LYS A N 1
ATOM 990 C CA . LYS A 1 124 ? 7.429 -9.374 -14.405 1.00 91.38 124 LYS A CA 1
ATOM 991 C C . LYS A 1 124 ? 7.721 -8.105 -15.194 1.00 91.38 124 LYS A C 1
ATOM 993 O O . LYS A 1 124 ? 6.791 -7.392 -15.561 1.00 91.38 124 LYS A O 1
ATOM 998 N N . LYS A 1 125 ? 8.999 -7.841 -15.454 1.00 88.44 125 LYS A N 1
ATOM 999 C CA . LYS A 1 125 ? 9.399 -6.811 -16.411 1.00 88.44 125 LYS A CA 1
ATOM 1000 C C . LYS A 1 125 ? 9.014 -7.300 -17.811 1.00 88.44 125 LYS A C 1
ATOM 1002 O O . LYS A 1 125 ? 9.347 -8.436 -18.150 1.00 88.44 125 LYS A O 1
ATOM 1007 N N . ALA A 1 126 ? 8.292 -6.483 -18.574 1.00 86.75 126 ALA A N 1
ATOM 1008 C CA . ALA A 1 126 ? 8.057 -6.762 -19.988 1.00 86.75 126 ALA A CA 1
ATOM 1009 C C . ALA A 1 126 ? 9.407 -6.734 -20.725 1.00 86.75 126 ALA A C 1
ATOM 1011 O O . ALA A 1 126 ? 10.249 -5.885 -20.428 1.00 86.75 126 ALA A O 1
ATOM 1012 N N . SER A 1 127 ? 9.650 -7.688 -21.621 1.00 73.69 127 SER A N 1
ATOM 1013 C CA . SER A 1 127 ? 10.805 -7.646 -22.523 1.00 73.69 127 SER A CA 1
ATOM 1014 C C . SER A 1 127 ? 10.651 -6.477 -23.497 1.00 73.69 127 SER A C 1
ATOM 1016 O O . SER A 1 127 ? 9.547 -6.230 -23.979 1.00 73.69 127 SER A O 1
ATOM 1018 N N . ASP A 1 128 ? 11.751 -5.792 -23.822 1.00 57.56 128 ASP A N 1
ATOM 1019 C CA . ASP A 1 128 ? 11.767 -4.657 -24.765 1.00 57.56 128 ASP A CA 1
ATOM 1020 C C . ASP A 1 128 ? 11.334 -5.045 -26.203 1.00 57.56 128 ASP A C 1
ATOM 1022 O O . ASP A 1 128 ? 11.156 -4.178 -27.056 1.00 57.56 128 ASP A O 1
ATOM 1026 N N . ASP A 1 129 ? 11.116 -6.336 -26.474 1.00 48.09 129 ASP A N 1
ATOM 1027 C CA . ASP A 1 129 ? 10.779 -6.877 -27.794 1.00 48.09 129 ASP A CA 1
ATOM 1028 C C . ASP A 1 129 ? 9.369 -6.486 -28.296 1.00 48.09 129 ASP A C 1
ATOM 1030 O O . ASP A 1 129 ? 9.128 -6.470 -29.505 1.00 48.09 129 ASP A O 1
ATOM 1034 N N . GLU A 1 130 ? 8.444 -6.097 -27.409 1.00 50.00 130 GLU A N 1
ATOM 1035 C CA . GLU A 1 130 ? 7.043 -5.793 -27.772 1.00 50.00 130 GLU A CA 1
ATOM 1036 C C . GLU A 1 130 ? 6.800 -4.350 -28.265 1.00 50.00 130 GLU A C 1
ATOM 1038 O O . GLU A 1 130 ? 5.696 -4.033 -28.698 1.00 50.00 130 GLU A O 1
ATOM 1043 N N . GLN A 1 131 ? 7.806 -3.463 -28.265 1.00 46.50 131 GLN A N 1
ATOM 1044 C CA . GLN A 1 131 ? 7.657 -2.098 -28.815 1.00 46.50 131 GLN A CA 1
ATOM 1045 C C . GLN A 1 131 ? 7.971 -1.987 -30.319 1.00 46.50 131 GLN A C 1
ATOM 1047 O O . GLN A 1 131 ? 7.999 -0.882 -30.862 1.00 46.50 131 GLN A O 1
ATOM 1052 N N . SER A 1 132 ? 8.215 -3.109 -31.004 1.00 42.34 132 SER A N 1
ATOM 1053 C CA . SER A 1 132 ? 8.597 -3.124 -32.423 1.00 42.34 132 SER A CA 1
ATOM 1054 C C . SER A 1 132 ? 7.443 -3.347 -33.413 1.00 42.34 132 SER A C 1
ATOM 1056 O O . SER A 1 132 ? 7.660 -3.203 -34.617 1.00 42.34 132 SER A O 1
ATOM 1058 N N . GLU A 1 133 ? 6.213 -3.596 -32.952 1.00 47.00 133 GLU A N 1
ATOM 1059 C CA . GLU A 1 133 ? 5.047 -3.708 -33.836 1.00 47.00 133 GLU A CA 1
ATOM 1060 C C . GLU A 1 133 ? 4.128 -2.475 -33.750 1.00 47.00 133 GLU A C 1
ATOM 1062 O O . GLU A 1 133 ? 3.584 -2.128 -32.707 1.00 47.00 133 GLU A O 1
ATOM 1067 N N . GLU A 1 134 ? 3.968 -1.842 -34.918 1.00 39.84 134 GLU A N 1
ATOM 1068 C CA . GLU A 1 134 ? 2.959 -0.842 -35.299 1.00 39.84 134 GLU A CA 1
ATOM 1069 C C . GLU A 1 134 ? 3.155 0.626 -34.864 1.00 39.84 134 GLU A C 1
ATOM 1071 O O . GLU A 1 134 ? 2.354 1.226 -34.148 1.00 39.84 134 GLU A O 1
ATOM 1076 N N . LEU A 1 135 ? 4.125 1.301 -35.495 1.00 37.44 135 LEU A N 1
ATOM 1077 C CA . LEU A 1 135 ? 3.880 2.674 -35.957 1.00 37.44 135 LEU A CA 1
ATOM 1078 C C . LEU A 1 135 ? 3.106 2.594 -37.286 1.00 37.44 135 LEU A C 1
ATOM 1080 O O . LEU A 1 135 ? 3.696 2.178 -38.285 1.00 37.44 135 LEU A O 1
ATOM 1084 N N . PRO A 1 136 ? 1.819 2.989 -37.363 1.00 43.16 136 PRO A N 1
ATOM 1085 C CA . PRO A 1 136 ? 1.128 3.039 -38.641 1.00 43.16 136 PRO A CA 1
ATOM 1086 C C . PRO A 1 136 ? 1.782 4.109 -39.518 1.00 43.16 136 PRO A C 1
ATOM 1088 O O . PRO A 1 136 ? 1.902 5.273 -39.119 1.00 43.16 136 PRO A O 1
ATOM 1091 N N . GLU A 1 137 ? 2.205 3.696 -40.716 1.00 45.09 137 GLU A N 1
ATOM 1092 C CA . GLU A 1 137 ? 2.739 4.553 -41.772 1.00 45.09 137 GLU A CA 1
ATOM 1093 C C . GLU A 1 137 ? 1.896 5.829 -41.894 1.00 45.09 137 GLU A C 1
ATOM 1095 O O . GLU A 1 137 ? 0.762 5.828 -42.391 1.00 45.09 137 GLU A O 1
ATOM 1100 N N . ARG A 1 138 ? 2.444 6.964 -41.442 1.00 45.19 138 ARG A N 1
ATOM 1101 C CA . ARG A 1 138 ? 1.863 8.266 -41.762 1.00 45.19 138 ARG A CA 1
ATOM 1102 C C . A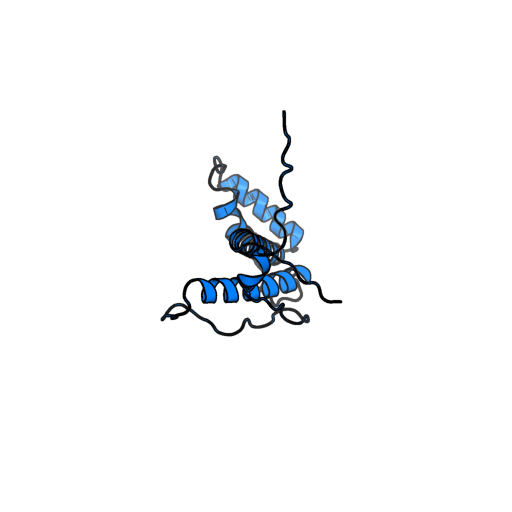RG A 1 138 ? 2.000 8.467 -43.266 1.00 45.19 138 ARG A C 1
ATOM 1104 O O . ARG A 1 138 ? 3.067 8.793 -43.774 1.00 45.19 138 ARG A O 1
ATOM 1111 N N . ARG A 1 139 ? 0.876 8.210 -43.935 1.00 43.44 139 ARG A N 1
ATOM 1112 C CA . ARG A 1 139 ? 0.504 8.533 -45.315 1.00 43.44 139 ARG A CA 1
ATOM 1113 C C . ARG A 1 139 ? 1.443 9.556 -45.953 1.00 43.44 139 ARG A C 1
ATOM 1115 O O . ARG A 1 139 ? 1.469 10.719 -45.552 1.00 43.44 139 ARG A O 1
ATOM 1122 N N . ARG A 1 140 ? 2.109 9.134 -47.029 1.00 42.84 140 ARG A N 1
ATOM 1123 C CA . ARG A 1 140 ? 2.538 10.038 -48.097 1.00 42.84 140 ARG A CA 1
ATOM 1124 C C . ARG A 1 140 ? 1.294 10.780 -48.592 1.00 42.84 140 ARG A C 1
ATOM 1126 O O . ARG A 1 140 ? 0.499 10.216 -49.336 1.00 42.84 140 ARG A O 1
ATOM 1133 N N . ALA A 1 141 ? 1.101 12.013 -48.144 1.00 38.12 141 ALA A N 1
ATOM 1134 C CA . ALA A 1 141 ? 0.234 12.952 -48.831 1.00 38.12 141 ALA A CA 1
ATOM 1135 C C . ALA A 1 141 ? 1.124 13.740 -49.791 1.00 38.12 141 ALA A C 1
ATOM 1137 O O . ALA A 1 141 ? 1.852 14.642 -49.387 1.00 38.12 141 ALA A O 1
ATOM 1138 N N . SER A 1 142 ? 1.109 13.321 -51.053 1.00 44.16 142 SER A N 1
ATOM 1139 C CA . SER A 1 142 ? 1.480 14.171 -52.176 1.00 44.16 142 SER A CA 1
ATOM 1140 C C . SER A 1 142 ? 0.502 15.341 -52.242 1.00 44.16 142 SER A C 1
ATOM 1142 O O . SER A 1 142 ? -0.700 15.097 -52.327 1.00 44.16 142 SER A O 1
ATOM 1144 N N . TYR A 1 143 ? 1.020 16.565 -52.225 1.00 43.94 143 TYR A N 1
ATOM 1145 C CA . TYR A 1 143 ? 0.505 17.718 -52.964 1.00 43.94 143 TYR A CA 1
ATOM 1146 C C . TYR A 1 143 ? 1.682 18.622 -53.317 1.00 43.94 143 TYR A C 1
ATOM 1148 O O . TYR A 1 143 ? 2.549 18.813 -52.435 1.00 43.94 143 TYR A O 1
#